Protein AF-A0A0M3KGV9-F1 (afdb_monomer_lite)

Structure (mmCIF, N/CA/C/O backbone):
data_AF-A0A0M3KGV9-F1
#
_entry.id   AF-A0A0M3KGV9-F1
#
loop_
_atom_site.group_PDB
_atom_site.id
_atom_site.type_symbol
_atom_site.label_atom_id
_atom_site.label_alt_id
_atom_site.label_comp_id
_atom_site.label_asym_id
_atom_site.label_entity_id
_atom_site.label_seq_id
_atom_site.pdbx_PDB_ins_code
_atom_site.Cartn_x
_atom_site.Cartn_y
_atom_site.Cartn_z
_atom_site.occupancy
_atom_site.B_iso_or_equiv
_atom_site.auth_seq_id
_atom_site.auth_comp_id
_atom_site.auth_asym_id
_atom_site.auth_atom_id
_atom_site.pdbx_PDB_model_num
ATOM 1 N N . MET A 1 1 ? 36.689 28.988 -41.132 1.00 42.09 1 MET A N 1
ATOM 2 C CA . MET A 1 1 ? 35.996 27.792 -41.657 1.00 42.09 1 MET A CA 1
ATOM 3 C C . MET A 1 1 ? 35.765 26.840 -40.491 1.00 42.09 1 MET A C 1
ATOM 5 O O . MET A 1 1 ? 36.648 26.067 -40.153 1.00 42.09 1 MET A O 1
ATOM 9 N N . ASN A 1 2 ? 34.640 26.993 -39.787 1.00 41.25 2 ASN A N 1
ATOM 10 C CA . ASN A 1 2 ? 34.340 26.208 -38.588 1.00 41.25 2 ASN A CA 1
ATOM 11 C C . ASN A 1 2 ? 33.728 24.877 -39.017 1.00 41.25 2 ASN A C 1
ATOM 13 O O . ASN A 1 2 ? 32.537 24.808 -39.317 1.00 41.25 2 ASN A O 1
ATOM 17 N N . MET A 1 3 ? 34.563 23.839 -39.086 1.00 46.53 3 MET A N 1
ATOM 18 C CA . MET A 1 3 ? 34.102 22.465 -39.225 1.00 46.53 3 MET A CA 1
ATOM 19 C C . MET A 1 3 ? 33.257 22.139 -38.000 1.00 46.53 3 MET A C 1
ATOM 21 O O . MET A 1 3 ? 33.756 21.988 -36.888 1.00 46.53 3 MET A O 1
ATOM 25 N N . THR A 1 4 ? 31.950 22.146 -38.234 1.00 51.53 4 THR A N 1
ATOM 26 C CA . THR A 1 4 ? 30.885 21.658 -37.371 1.00 51.53 4 THR A CA 1
ATOM 27 C C . THR A 1 4 ? 31.403 20.603 -36.407 1.00 51.53 4 THR A C 1
ATOM 29 O O . THR A 1 4 ? 31.904 19.573 -36.861 1.00 51.53 4 THR A O 1
ATOM 32 N N . LYS A 1 5 ? 31.239 20.848 -35.098 1.00 49.84 5 LYS A N 1
ATOM 33 C CA . LYS A 1 5 ? 31.222 19.799 -34.075 1.00 49.84 5 LYS A CA 1
ATOM 34 C C . LYS A 1 5 ? 30.454 18.618 -34.659 1.00 49.84 5 LYS A C 1
ATOM 36 O O . LYS A 1 5 ? 29.226 18.670 -34.755 1.00 49.84 5 LYS A O 1
ATOM 41 N N . LEU A 1 6 ? 31.179 17.595 -35.106 1.00 49.06 6 LEU A N 1
ATOM 42 C CA . LEU A 1 6 ? 30.587 16.338 -35.513 1.00 49.06 6 LEU A CA 1
ATOM 43 C C . LEU A 1 6 ? 29.865 15.856 -34.268 1.00 49.06 6 LEU A C 1
ATOM 45 O O . LEU A 1 6 ? 30.491 15.604 -33.243 1.00 49.06 6 LEU A O 1
ATOM 49 N N . LYS A 1 7 ? 28.535 15.877 -34.330 1.00 48.72 7 LYS A N 1
ATOM 50 C CA . LYS A 1 7 ? 27.648 15.418 -33.271 1.00 48.72 7 LYS A CA 1
ATOM 51 C C . LYS A 1 7 ? 28.058 13.983 -32.975 1.00 48.72 7 LYS A C 1
ATOM 53 O O . LYS A 1 7 ? 27.715 13.083 -33.739 1.00 48.72 7 LYS A O 1
ATOM 58 N N . GLU A 1 8 ? 28.874 13.794 -31.942 1.00 54.09 8 GLU A N 1
ATOM 59 C CA . GLU A 1 8 ? 29.342 12.480 -31.536 1.00 54.09 8 GLU A CA 1
ATOM 60 C C . GLU A 1 8 ? 28.100 11.641 -31.258 1.00 54.09 8 GLU A C 1
ATOM 62 O O . GLU A 1 8 ? 27.361 11.861 -30.298 1.00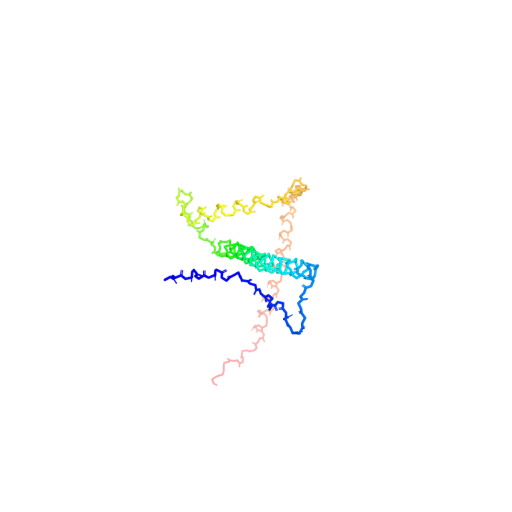 54.09 8 GLU A O 1
ATOM 67 N N . SER A 1 9 ? 27.811 10.713 -32.170 1.00 53.34 9 SER A N 1
ATOM 68 C CA . SER A 1 9 ? 26.838 9.668 -31.905 1.00 53.34 9 SER A CA 1
ATOM 69 C C . SER A 1 9 ? 27.349 8.940 -30.664 1.00 53.34 9 SER A C 1
ATOM 71 O O . SER A 1 9 ? 28.517 8.540 -30.689 1.00 53.34 9 SER A O 1
ATOM 73 N N . PRO A 1 10 ? 26.528 8.730 -29.619 1.00 59.75 10 PRO A N 1
ATOM 74 C CA . PRO A 1 10 ? 26.928 8.039 -28.396 1.00 59.75 10 PRO A CA 1
ATOM 75 C C . PRO A 1 10 ? 27.118 6.547 -28.698 1.00 59.75 10 PRO A C 1
ATOM 77 O O . PRO A 1 10 ? 26.318 5.689 -28.332 1.00 59.75 10 PRO A O 1
ATOM 80 N N . ARG A 1 11 ? 28.148 6.229 -29.479 1.00 58.75 11 ARG A N 1
ATOM 81 C CA . ARG A 1 11 ? 28.560 4.872 -29.797 1.00 58.75 11 ARG A CA 1
ATOM 82 C C . ARG A 1 11 ? 29.215 4.343 -28.536 1.00 58.75 11 ARG A C 1
ATOM 84 O O . ARG A 1 11 ? 30.292 4.787 -28.163 1.00 58.75 11 ARG A O 1
ATOM 91 N N . LYS A 1 12 ? 28.523 3.427 -27.864 1.00 66.25 12 LYS A N 1
ATOM 92 C CA . LYS A 1 12 ? 29.046 2.757 -26.671 1.00 66.25 12 LYS A CA 1
ATOM 93 C C . LYS A 1 12 ? 30.064 1.661 -27.018 1.00 66.25 12 LYS A C 1
ATOM 95 O O . LYS A 1 12 ? 30.818 1.260 -26.142 1.00 66.25 12 LYS A O 1
ATOM 100 N N . LEU A 1 13 ? 30.082 1.172 -28.265 1.00 70.25 13 LEU A N 1
ATOM 101 C CA . LEU A 1 13 ? 31.118 0.255 -28.748 1.00 70.25 13 LEU A CA 1
ATOM 102 C C . LEU A 1 13 ? 32.327 1.020 -29.310 1.00 70.25 13 LEU A C 1
ATOM 104 O O . LEU A 1 13 ? 32.128 2.039 -29.984 1.00 70.25 13 LEU A O 1
ATOM 108 N N . PRO A 1 14 ? 33.557 0.515 -29.080 1.00 78.69 14 PRO A N 1
ATOM 109 C CA . PRO A 1 14 ? 34.766 1.090 -29.654 1.00 78.69 14 PRO A CA 1
ATOM 110 C C . PRO A 1 14 ? 34.714 1.001 -31.183 1.00 78.69 14 PRO A C 1
ATOM 112 O O . PRO A 1 14 ? 34.159 0.033 -31.704 1.00 78.69 14 PRO A O 1
ATOM 115 N N . PRO A 1 15 ? 35.275 1.986 -31.908 1.00 78.56 15 PRO A N 1
ATOM 116 C CA . PRO A 1 15 ? 35.268 1.992 -33.366 1.00 78.56 15 PRO A CA 1
ATOM 117 C C . PRO A 1 15 ? 35.880 0.703 -33.923 1.00 78.56 15 PRO A C 1
ATOM 119 O O . PRO A 1 15 ? 36.749 0.097 -33.301 1.00 78.56 15 PRO A O 1
ATOM 122 N N . PHE A 1 16 ? 35.417 0.290 -35.106 1.00 77.62 16 PHE A N 1
ATOM 123 C CA . PHE A 1 16 ? 35.945 -0.895 -35.775 1.00 77.62 16 PHE A CA 1
ATOM 124 C C . PHE A 1 16 ? 37.472 -0.784 -35.913 1.00 77.62 16 PHE A C 1
ATOM 126 O O . PHE A 1 16 ? 37.957 0.206 -36.465 1.00 77.62 16 PHE A O 1
ATOM 133 N N . SER A 1 17 ? 38.210 -1.771 -35.392 1.00 77.75 17 SER A N 1
ATOM 134 C CA . SER A 1 17 ? 39.676 -1.757 -35.416 1.00 77.75 17 SER A CA 1
ATOM 135 C C . SER A 1 17 ? 40.173 -1.852 -36.858 1.00 77.75 17 SER A C 1
ATOM 137 O O . SER A 1 17 ? 39.792 -2.764 -37.587 1.00 77.75 17 SER A O 1
ATOM 139 N N . LEU A 1 18 ? 41.007 -0.898 -37.274 1.00 82.00 18 LEU A N 1
ATOM 140 C CA . LEU A 1 18 ? 41.609 -0.843 -38.614 1.00 82.00 18 LEU A CA 1
ATOM 141 C C . LEU A 1 18 ? 43.017 -1.457 -38.631 1.00 82.00 18 LEU A C 1
ATOM 143 O O . LEU A 1 18 ? 43.843 -1.088 -39.462 1.00 82.00 18 LEU A O 1
ATOM 147 N N . GLU A 1 19 ? 43.303 -2.355 -37.690 1.00 79.75 19 GLU A N 1
ATOM 148 C CA . GLU A 1 19 ? 44.602 -2.998 -37.503 1.00 79.75 19 GLU A CA 1
ATOM 149 C C . GLU A 1 19 ? 44.964 -3.853 -38.733 1.00 79.75 19 GLU A C 1
ATOM 151 O O . GLU A 1 19 ? 44.572 -5.008 -38.875 1.00 79.75 19 GLU A O 1
ATOM 156 N N . GLY A 1 20 ? 45.642 -3.226 -39.697 1.00 78.94 20 GLY A N 1
ATOM 157 C CA . GLY A 1 20 ? 46.229 -3.854 -40.882 1.00 78.94 20 GLY A CA 1
ATOM 158 C C . GLY A 1 20 ? 45.270 -4.248 -42.012 1.00 78.94 20 GLY A C 1
ATOM 159 O O . GLY A 1 20 ? 45.740 -4.517 -43.116 1.00 78.94 20 GLY A O 1
ATOM 160 N N . LYS A 1 21 ? 43.946 -4.263 -41.801 1.00 81.31 21 LYS A N 1
ATOM 161 C CA . LYS A 1 21 ? 42.971 -4.663 -42.832 1.00 81.31 21 LYS A CA 1
ATOM 162 C C . LYS A 1 21 ? 41.734 -3.770 -42.856 1.00 81.31 21 LYS A C 1
ATOM 164 O O . LYS A 1 21 ? 41.130 -3.484 -41.825 1.00 81.31 21 LYS A O 1
ATOM 169 N N . TYR A 1 22 ? 41.320 -3.376 -44.061 1.00 79.69 22 TYR A N 1
ATOM 170 C CA . TYR A 1 22 ? 40.060 -2.662 -44.249 1.00 79.69 22 TYR A CA 1
ATOM 171 C C . TYR A 1 22 ? 38.874 -3.641 -44.215 1.00 79.69 22 TYR A C 1
ATOM 173 O O . TYR A 1 22 ? 38.938 -4.683 -44.876 1.00 79.69 22 TYR A O 1
ATOM 181 N N . PRO A 1 23 ? 37.791 -3.333 -43.480 1.00 79.75 23 PRO A N 1
ATOM 182 C CA . PRO A 1 23 ? 36.638 -4.218 -43.394 1.00 79.75 23 PRO A CA 1
ATOM 183 C C . PRO A 1 23 ? 35.901 -4.339 -44.721 1.00 79.75 23 PRO A C 1
ATOM 185 O O . PRO A 1 23 ? 35.715 -3.369 -45.460 1.00 79.75 23 PRO A O 1
ATOM 188 N N . THR A 1 24 ? 35.391 -5.537 -44.967 1.00 89.44 24 THR A N 1
ATOM 189 C CA . THR A 1 24 ? 34.451 -5.813 -46.052 1.00 89.44 24 THR A CA 1
ATOM 190 C C . THR A 1 24 ? 33.102 -5.120 -45.805 1.00 89.44 24 THR A C 1
ATOM 192 O O . THR A 1 24 ? 32.741 -4.776 -44.675 1.00 89.44 24 THR A O 1
ATOM 195 N N . ASN A 1 25 ? 32.303 -4.930 -46.862 1.00 88.19 25 ASN A N 1
ATOM 196 C CA . ASN A 1 25 ? 30.976 -4.302 -46.754 1.00 88.19 25 ASN A CA 1
ATOM 197 C C . ASN A 1 25 ? 30.044 -5.047 -45.779 1.00 88.19 25 ASN A C 1
ATOM 199 O O . ASN A 1 25 ? 29.236 -4.422 -45.091 1.00 88.19 25 ASN A O 1
ATOM 203 N N . PHE A 1 26 ? 30.191 -6.370 -45.685 1.00 90.31 26 PHE A N 1
ATOM 204 C CA . PHE A 1 26 ? 29.414 -7.205 -44.777 1.00 90.31 26 PHE A CA 1
ATOM 205 C C . PHE A 1 26 ? 29.820 -7.013 -43.311 1.00 90.31 26 PHE A C 1
ATOM 207 O O . PHE A 1 26 ? 28.958 -6.808 -42.462 1.00 90.31 26 PHE A O 1
ATOM 214 N N . GLU A 1 27 ? 31.120 -6.989 -43.005 1.00 88.25 27 GLU A N 1
ATOM 215 C CA . GLU A 1 27 ? 31.617 -6.722 -41.646 1.00 88.25 27 GLU A CA 1
ATOM 216 C C . GLU A 1 27 ? 31.189 -5.336 -41.158 1.00 88.25 27 GLU A C 1
ATOM 218 O O . GLU A 1 27 ? 30.781 -5.171 -40.006 1.00 88.25 27 GLU A O 1
ATOM 223 N N . ARG A 1 28 ? 31.194 -4.345 -42.059 1.00 86.06 28 ARG A N 1
ATOM 224 C CA . ARG A 1 28 ? 30.663 -3.008 -41.780 1.00 86.06 28 ARG A CA 1
ATOM 225 C C . ARG A 1 28 ? 29.167 -3.053 -41.462 1.00 86.06 28 ARG A C 1
ATOM 227 O O . ARG A 1 28 ? 28.747 -2.427 -40.488 1.00 86.06 28 ARG A O 1
ATOM 234 N N . ALA A 1 29 ? 28.377 -3.780 -42.250 1.00 89.00 29 ALA A N 1
ATOM 235 C CA . ALA A 1 29 ? 26.942 -3.931 -42.017 1.00 89.00 29 ALA A CA 1
ATOM 236 C C . ALA A 1 29 ? 26.654 -4.639 -40.681 1.00 89.00 29 ALA A C 1
ATOM 238 O O . ALA A 1 29 ? 25.842 -4.156 -39.892 1.00 89.00 29 ALA A O 1
ATOM 239 N N . LEU A 1 30 ? 27.377 -5.719 -40.372 1.00 89.81 30 LEU A N 1
ATOM 240 C CA . LEU A 1 30 ? 27.269 -6.434 -39.100 1.00 89.81 30 LEU A CA 1
ATOM 241 C C . LEU A 1 30 ? 27.647 -5.559 -37.908 1.00 89.81 30 LEU A C 1
ATOM 243 O O . LEU A 1 30 ? 26.947 -5.560 -36.897 1.00 89.81 30 LEU A O 1
ATOM 247 N N . TYR A 1 31 ? 28.730 -4.792 -38.015 1.00 85.56 31 TYR A N 1
ATOM 248 C CA . TYR A 1 31 ? 29.155 -3.882 -36.958 1.00 85.56 31 TYR A CA 1
ATOM 249 C C . TYR A 1 31 ? 28.106 -2.792 -36.702 1.00 85.56 31 TYR A C 1
ATOM 251 O O . TYR A 1 31 ? 27.773 -2.502 -35.552 1.00 85.56 31 TYR A O 1
ATOM 259 N N . GLN A 1 32 ? 27.539 -2.215 -37.766 1.00 86.31 32 GLN A N 1
ATOM 260 C CA . GLN A 1 32 ? 26.468 -1.226 -37.651 1.00 86.31 32 GLN A CA 1
ATOM 261 C C . GLN A 1 32 ? 25.208 -1.826 -37.028 1.00 86.31 32 GLN A C 1
ATOM 263 O O . GLN A 1 32 ? 24.645 -1.215 -36.121 1.00 86.31 32 GLN A O 1
ATOM 268 N N . LEU A 1 33 ? 24.808 -3.031 -37.445 1.00 90.12 33 LEU A N 1
ATOM 269 C CA . LEU A 1 33 ? 23.675 -3.748 -36.865 1.00 90.12 33 LEU A CA 1
ATOM 270 C C . LEU A 1 33 ? 23.911 -4.037 -35.381 1.00 90.12 33 LEU A C 1
ATOM 272 O O . LEU A 1 33 ? 23.070 -3.708 -34.550 1.00 90.12 33 LEU A O 1
ATOM 276 N N . LYS A 1 34 ? 25.078 -4.581 -35.028 1.00 87.88 34 LYS A N 1
ATOM 277 C CA . LYS A 1 34 ? 25.455 -4.878 -33.642 1.00 87.88 34 LYS A CA 1
ATOM 278 C C . LYS A 1 34 ? 25.449 -3.617 -32.783 1.00 87.88 34 LYS A C 1
ATOM 280 O O . LYS A 1 34 ? 24.921 -3.640 -31.676 1.00 87.88 34 LYS A O 1
ATOM 285 N N . ASN A 1 35 ? 25.972 -2.504 -33.295 1.00 85.81 35 ASN A N 1
ATOM 286 C CA . ASN A 1 35 ? 25.963 -1.225 -32.591 1.00 85.81 35 ASN A CA 1
ATOM 287 C C . ASN A 1 35 ? 24.550 -0.641 -32.449 1.00 85.81 35 ASN A C 1
ATOM 289 O O . ASN A 1 35 ? 24.203 -0.140 -31.381 1.00 85.81 35 ASN A O 1
ATOM 293 N N . ALA A 1 36 ? 23.713 -0.741 -33.484 1.00 85.81 36 ALA A N 1
ATOM 294 C CA . ALA A 1 36 ? 22.321 -0.304 -33.432 1.00 85.81 36 ALA A CA 1
ATOM 295 C C . ALA A 1 36 ? 21.509 -1.128 -32.420 1.00 85.81 36 ALA A C 1
ATOM 297 O O . ALA A 1 36 ? 20.799 -0.556 -31.594 1.00 85.81 36 ALA A O 1
ATOM 298 N N . VAL A 1 37 ? 21.665 -2.455 -32.436 1.00 87.81 37 VAL A N 1
ATOM 299 C CA . VAL A 1 37 ? 21.014 -3.375 -31.495 1.00 87.81 37 VAL A CA 1
ATOM 300 C C . VAL A 1 37 ? 21.489 -3.111 -30.069 1.00 87.81 37 VAL A C 1
ATOM 302 O O . VAL A 1 37 ? 20.653 -2.941 -29.190 1.00 87.81 37 VAL A O 1
ATOM 305 N N . TYR A 1 38 ? 22.799 -2.995 -29.840 1.00 85.81 38 TYR A N 1
ATOM 306 C CA . TYR A 1 38 ? 23.363 -2.736 -28.514 1.00 85.81 38 TYR A CA 1
ATOM 307 C C . TYR A 1 38 ? 22.947 -1.374 -27.950 1.00 85.81 38 TYR A C 1
ATOM 309 O O . TYR A 1 38 ? 22.645 -1.252 -26.765 1.00 85.81 38 TYR A O 1
ATOM 317 N N . ASN A 1 39 ? 22.915 -0.325 -28.772 1.00 82.94 39 ASN A N 1
ATOM 318 C CA . ASN A 1 39 ? 22.484 0.987 -28.302 1.00 82.94 39 ASN A CA 1
ATOM 319 C C . ASN A 1 39 ? 20.980 1.000 -27.985 1.00 82.94 39 ASN A C 1
ATOM 321 O O . ASN A 1 39 ? 20.570 1.515 -26.945 1.00 82.94 39 ASN A O 1
ATOM 325 N N . ARG A 1 40 ? 20.165 0.378 -28.847 1.00 84.25 40 ARG A N 1
ATOM 326 C CA . ARG A 1 40 ? 18.712 0.281 -28.664 1.00 84.25 40 ARG A CA 1
ATOM 327 C C . ARG A 1 40 ? 18.339 -0.564 -27.447 1.00 84.25 40 ARG A C 1
ATOM 329 O O . ARG A 1 40 ? 17.476 -0.148 -26.680 1.00 84.25 40 ARG A O 1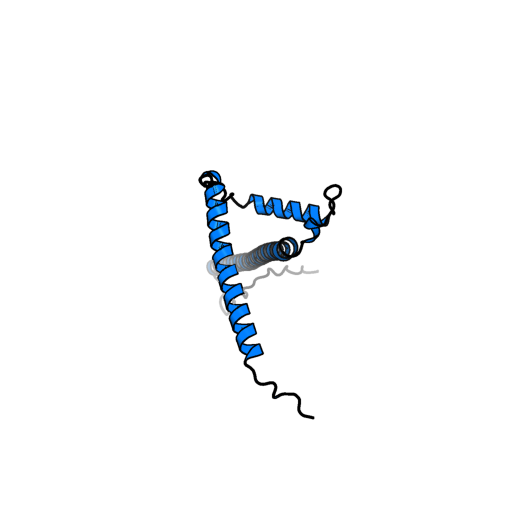
ATOM 336 N N . SER A 1 41 ? 18.999 -1.704 -27.242 1.00 79.81 41 SER A N 1
ATOM 337 C CA . SER A 1 41 ? 18.750 -2.574 -26.091 1.00 79.81 41 SER A CA 1
ATOM 338 C C . SER A 1 41 ? 19.151 -1.901 -24.783 1.00 79.81 41 SER A C 1
ATOM 340 O O . SER A 1 41 ? 18.343 -1.843 -23.864 1.00 79.81 41 SER A O 1
ATOM 342 N N . ASN A 1 42 ? 20.343 -1.303 -24.704 1.00 79.50 42 ASN A N 1
ATOM 343 C CA . ASN A 1 42 ? 20.786 -0.625 -23.485 1.00 79.50 42 ASN A CA 1
ATOM 344 C C . ASN A 1 42 ? 19.911 0.579 -23.122 1.00 79.50 42 ASN A C 1
ATOM 346 O O . ASN A 1 42 ? 19.659 0.808 -21.943 1.00 79.50 42 ASN A O 1
ATOM 350 N N . ALA A 1 43 ? 19.451 1.355 -24.108 1.00 81.06 43 ALA A N 1
ATOM 351 C CA . ALA A 1 43 ? 18.546 2.475 -23.859 1.00 81.06 43 ALA A CA 1
ATOM 352 C C . ALA A 1 43 ? 17.180 1.997 -23.339 1.00 81.06 43 ALA A C 1
ATOM 354 O O . ALA A 1 43 ? 16.664 2.552 -22.374 1.00 81.06 43 ALA A O 1
ATOM 355 N N . MET A 1 44 ? 16.633 0.933 -23.935 1.00 82.62 44 MET A N 1
ATOM 356 C CA . MET A 1 44 ? 15.364 0.337 -23.514 1.00 82.62 44 MET A CA 1
ATOM 357 C C . MET A 1 44 ? 15.450 -0.290 -22.119 1.00 82.62 44 MET A C 1
ATOM 359 O O . MET A 1 44 ? 14.535 -0.123 -21.319 1.00 82.62 44 MET A O 1
ATOM 363 N N . VAL A 1 45 ? 16.547 -0.986 -21.812 1.00 86.56 45 VAL A N 1
ATOM 364 C CA . VAL A 1 45 ? 16.756 -1.606 -20.500 1.00 86.56 45 VAL A CA 1
ATOM 365 C C . VAL A 1 45 ? 16.896 -0.536 -19.422 1.00 86.56 45 VAL A C 1
ATOM 367 O O . VAL A 1 45 ? 16.212 -0.623 -18.412 1.00 86.56 45 VAL A O 1
ATOM 370 N N . LEU A 1 46 ? 17.710 0.504 -19.622 1.00 83.50 46 LEU A N 1
ATOM 371 C CA . LEU A 1 46 ? 17.888 1.552 -18.608 1.00 83.50 46 LEU A CA 1
ATOM 372 C C . LEU A 1 46 ? 16.582 2.310 -18.312 1.00 83.50 46 LEU A C 1
ATOM 374 O O . LEU A 1 46 ? 16.219 2.449 -17.145 1.00 83.50 46 LEU A O 1
ATOM 378 N N . ASP A 1 47 ? 15.853 2.737 -19.348 1.00 87.94 47 ASP A N 1
ATOM 379 C CA . ASP A 1 47 ? 14.563 3.430 -19.197 1.00 87.94 47 ASP A CA 1
ATOM 380 C C . ASP A 1 47 ? 13.482 2.509 -18.600 1.00 87.94 47 ASP A C 1
ATOM 382 O O . ASP A 1 47 ? 12.733 2.899 -17.702 1.00 87.94 47 ASP A O 1
ATOM 386 N N . GLY A 1 48 ? 13.441 1.245 -19.033 1.00 90.88 48 GLY A N 1
ATOM 387 C CA . GLY A 1 48 ? 12.520 0.241 -18.504 1.00 90.88 48 GLY A CA 1
ATOM 388 C C . GLY A 1 48 ? 12.756 -0.050 -17.023 1.00 90.88 48 GLY A C 1
ATOM 389 O O . GLY A 1 48 ? 11.811 -0.047 -16.236 1.00 90.88 48 GLY A O 1
ATOM 390 N N . MET A 1 49 ? 14.015 -0.229 -16.617 1.00 90.94 49 MET A N 1
ATOM 391 C CA . MET A 1 49 ? 14.374 -0.485 -15.221 1.00 90.94 49 MET A CA 1
ATOM 392 C C . MET A 1 49 ? 13.963 0.686 -14.328 1.00 90.94 49 MET A C 1
ATOM 394 O O . MET A 1 49 ? 13.320 0.469 -13.304 1.00 90.94 49 MET A O 1
ATOM 398 N N . GLN A 1 50 ? 14.249 1.928 -14.735 1.00 90.38 50 GLN A N 1
ATOM 399 C CA . GLN A 1 50 ? 13.838 3.120 -13.985 1.00 90.38 50 GLN A CA 1
ATOM 400 C C . GLN A 1 50 ? 12.320 3.181 -13.789 1.00 90.38 50 GLN A C 1
ATOM 402 O O . GLN A 1 50 ? 11.854 3.415 -12.675 1.00 90.38 50 GLN A O 1
ATOM 407 N N . LYS A 1 51 ? 11.540 2.908 -14.839 1.00 93.75 51 LYS A N 1
ATOM 408 C CA . LYS A 1 51 ? 10.071 2.886 -14.764 1.00 93.75 51 LYS A CA 1
ATOM 409 C C . LYS A 1 51 ? 9.550 1.802 -13.824 1.00 93.75 51 LYS A C 1
ATOM 411 O O . LYS A 1 51 ? 8.647 2.071 -13.032 1.00 93.75 51 LYS A O 1
ATOM 416 N N . ILE A 1 52 ? 10.140 0.608 -13.863 1.00 95.81 52 ILE A N 1
ATOM 417 C CA . ILE A 1 52 ? 9.789 -0.492 -12.954 1.00 95.81 52 ILE A CA 1
ATOM 418 C C . ILE A 1 52 ? 10.077 -0.095 -11.504 1.00 95.81 52 ILE A C 1
ATOM 420 O O . ILE A 1 52 ? 9.213 -0.270 -10.646 1.00 95.81 52 ILE A O 1
ATOM 424 N N . PHE A 1 53 ? 11.241 0.500 -11.230 1.00 96.94 53 PHE A N 1
ATOM 425 C CA . PHE A 1 53 ? 11.582 0.984 -9.891 1.00 96.94 53 PHE A CA 1
ATOM 426 C C . PHE A 1 53 ? 10.606 2.049 -9.396 1.00 96.94 53 PHE A C 1
ATOM 428 O O . PHE A 1 53 ? 10.111 1.941 -8.276 1.00 96.94 53 PHE A O 1
ATOM 435 N N . ILE A 1 54 ? 10.281 3.041 -10.229 1.00 96.62 54 ILE A N 1
ATOM 436 C CA . ILE A 1 54 ? 9.314 4.089 -9.881 1.00 96.62 54 ILE A CA 1
ATOM 437 C C . ILE A 1 54 ? 7.950 3.469 -9.561 1.00 96.62 54 ILE A C 1
ATOM 439 O O . ILE A 1 54 ? 7.351 3.808 -8.544 1.00 96.62 54 ILE A O 1
ATOM 443 N N . SER A 1 55 ? 7.486 2.520 -10.378 1.00 96.50 55 SER A N 1
ATOM 444 C CA . SER A 1 55 ? 6.228 1.805 -10.143 1.00 96.50 55 SER A CA 1
ATOM 445 C C . SER A 1 55 ? 6.237 1.040 -8.816 1.00 96.50 55 SER A C 1
ATOM 447 O O . SER A 1 55 ? 5.273 1.113 -8.057 1.00 96.50 55 SER A O 1
ATOM 449 N N . LEU A 1 56 ? 7.319 0.318 -8.515 1.00 97.31 56 LEU A N 1
ATOM 450 C CA . LEU A 1 56 ? 7.479 -0.442 -7.271 1.00 97.31 56 LEU A CA 1
ATOM 451 C C . LEU A 1 56 ? 7.472 0.470 -6.042 1.00 97.31 56 LEU A C 1
ATOM 453 O O . LEU A 1 56 ? 6.749 0.206 -5.081 1.00 97.31 56 LEU A O 1
ATOM 457 N N . ILE A 1 57 ? 8.232 1.567 -6.091 1.00 97.50 57 ILE A N 1
ATOM 458 C CA . ILE A 1 57 ? 8.302 2.556 -5.010 1.00 97.50 57 ILE A CA 1
ATOM 459 C C . ILE A 1 57 ? 6.938 3.216 -4.807 1.00 97.50 57 ILE A C 1
ATOM 461 O O . ILE A 1 57 ? 6.486 3.343 -3.668 1.00 97.50 57 ILE A O 1
ATOM 465 N N . ALA A 1 58 ? 6.260 3.607 -5.888 1.00 96.81 58 ALA A N 1
ATOM 466 C CA . ALA A 1 58 ? 4.941 4.223 -5.822 1.00 96.81 58 ALA A CA 1
ATOM 467 C C . ALA A 1 58 ? 3.905 3.274 -5.205 1.00 96.81 58 ALA A C 1
ATOM 469 O O . ALA A 1 58 ? 3.195 3.662 -4.277 1.00 96.81 58 ALA A O 1
ATOM 470 N N . ALA A 1 59 ? 3.861 2.017 -5.656 1.00 95.88 59 ALA A N 1
ATOM 471 C CA . ALA A 1 59 ? 2.953 1.007 -5.121 1.00 95.88 59 ALA A CA 1
ATOM 472 C C . ALA A 1 59 ? 3.228 0.718 -3.637 1.00 95.88 59 ALA A C 1
ATOM 474 O O . ALA A 1 59 ? 2.304 0.717 -2.822 1.00 95.88 59 ALA A O 1
ATOM 475 N N . TYR A 1 60 ? 4.496 0.537 -3.259 1.00 97.06 60 TYR A N 1
ATOM 476 C CA . TYR A 1 60 ? 4.884 0.300 -1.868 1.00 97.06 60 TYR A CA 1
ATOM 477 C C . TYR A 1 60 ? 4.523 1.485 -0.963 1.00 97.06 60 TYR A C 1
ATOM 479 O O . TYR A 1 60 ? 3.925 1.303 0.099 1.00 97.06 60 TYR A O 1
ATOM 487 N N . THR A 1 61 ? 4.824 2.707 -1.410 1.00 96.50 61 THR A N 1
ATOM 488 C CA . THR A 1 61 ? 4.507 3.939 -0.676 1.00 96.50 61 THR A CA 1
ATOM 489 C C . THR A 1 61 ? 3.002 4.092 -0.495 1.00 96.50 61 THR A C 1
ATOM 491 O O . THR A 1 61 ? 2.553 4.383 0.610 1.00 96.50 61 THR A O 1
ATOM 494 N N . LEU A 1 62 ? 2.207 3.832 -1.535 1.00 94.31 62 LEU A N 1
ATOM 495 C CA . LEU A 1 62 ? 0.748 3.883 -1.459 1.00 94.31 62 LEU A CA 1
ATOM 496 C C . LEU A 1 62 ? 0.204 2.910 -0.403 1.00 94.31 62 LEU A C 1
ATOM 498 O O . LEU A 1 62 ? -0.575 3.307 0.464 1.00 94.31 62 LEU A O 1
ATOM 502 N N . VAL A 1 63 ? 0.656 1.654 -0.426 1.00 93.25 63 VAL A N 1
ATOM 503 C CA . VAL A 1 63 ? 0.252 0.637 0.558 1.00 93.25 63 VAL A CA 1
ATOM 504 C C . VAL A 1 63 ? 0.670 1.037 1.975 1.00 93.25 63 VAL A C 1
ATOM 506 O O . VAL A 1 63 ? -0.105 0.867 2.922 1.00 93.25 63 VAL A O 1
ATOM 509 N N . TYR A 1 64 ? 1.875 1.586 2.137 1.00 94.00 64 TYR A N 1
ATOM 510 C CA . TYR A 1 64 ? 2.376 2.053 3.426 1.00 94.00 64 TYR A CA 1
ATOM 511 C C . TYR A 1 64 ? 1.560 3.233 3.966 1.00 94.00 64 TYR A C 1
ATOM 513 O O . TYR A 1 64 ? 1.166 3.221 5.132 1.00 94.00 64 TYR A O 1
ATOM 521 N N . VAL A 1 65 ? 1.237 4.215 3.120 1.00 90.12 65 VAL A N 1
ATOM 522 C CA . VAL A 1 65 ? 0.400 5.371 3.476 1.00 90.12 65 VAL A CA 1
ATOM 523 C C . VAL A 1 65 ? -0.990 4.915 3.903 1.00 90.12 65 VAL A C 1
ATOM 525 O O . VAL A 1 65 ? -1.461 5.337 4.957 1.00 90.12 65 VAL A O 1
ATOM 528 N N . ILE A 1 66 ? -1.620 4.005 3.156 1.00 84.50 66 ILE A N 1
ATOM 529 C CA . ILE A 1 66 ? -2.928 3.443 3.520 1.00 84.50 66 ILE A CA 1
ATOM 530 C C . ILE A 1 66 ? -2.850 2.759 4.889 1.00 84.50 66 ILE A C 1
ATOM 532 O O . ILE A 1 66 ? -3.656 3.061 5.768 1.00 84.50 66 ILE A O 1
ATOM 536 N N . ARG A 1 67 ? -1.849 1.898 5.122 1.00 85.62 67 ARG A N 1
ATOM 537 C CA . ARG A 1 67 ? -1.636 1.250 6.429 1.00 85.62 67 ARG A CA 1
ATOM 538 C C . ARG A 1 67 ? -1.399 2.252 7.556 1.00 85.62 67 ARG A C 1
ATOM 540 O O . ARG A 1 67 ? -1.913 2.058 8.655 1.00 85.62 67 ARG A O 1
ATOM 547 N N . PHE A 1 68 ? -0.632 3.309 7.306 1.00 84.75 68 PHE A N 1
ATOM 548 C CA . PHE A 1 68 ? -0.331 4.332 8.300 1.00 84.75 68 PHE A CA 1
ATOM 549 C C . PHE A 1 68 ? -1.565 5.161 8.654 1.00 84.75 68 PHE A C 1
ATOM 551 O O . PHE A 1 68 ? -1.830 5.378 9.837 1.00 84.75 68 PHE A O 1
ATOM 558 N N . ILE A 1 69 ? -2.342 5.575 7.648 1.00 81.00 69 ILE A N 1
ATOM 559 C CA . ILE A 1 69 ? -3.621 6.260 7.843 1.00 81.00 69 ILE A CA 1
ATOM 560 C C . ILE A 1 69 ? -4.544 5.349 8.636 1.00 81.00 69 ILE A C 1
ATOM 562 O O . ILE A 1 69 ? -4.983 5.764 9.694 1.00 81.00 69 ILE A O 1
ATOM 566 N N . LEU A 1 70 ? -4.742 4.095 8.222 1.00 75.81 70 LEU A N 1
ATOM 567 C CA . LEU A 1 70 ? -5.553 3.125 8.962 1.00 75.81 70 LEU A CA 1
ATOM 568 C C . LEU A 1 70 ? -5.100 3.012 10.419 1.00 75.81 70 LEU A C 1
ATOM 570 O O . LEU A 1 70 ? -5.888 3.246 11.326 1.00 75.81 70 LEU A O 1
ATOM 574 N N . LYS A 1 71 ? -3.819 2.746 10.681 1.00 78.00 71 LYS A N 1
ATOM 575 C CA . LYS A 1 71 ? -3.309 2.633 12.054 1.00 78.00 71 LYS A CA 1
ATOM 576 C C . LYS A 1 71 ? -3.560 3.907 12.867 1.00 78.00 71 LYS A C 1
ATOM 578 O O . LYS A 1 71 ? -3.953 3.830 14.028 1.00 78.00 71 LYS A O 1
ATOM 583 N N . ARG A 1 72 ? -3.336 5.081 12.275 1.00 72.44 72 ARG A N 1
ATOM 584 C CA . ARG A 1 72 ? -3.410 6.363 12.981 1.00 72.44 72 ARG A CA 1
ATOM 585 C C . ARG A 1 72 ? -4.835 6.884 13.132 1.00 72.44 72 ARG A C 1
ATOM 587 O O . ARG A 1 72 ? -5.150 7.434 14.177 1.00 72.44 72 ARG A O 1
ATOM 594 N N . THR A 1 73 ? -5.692 6.748 12.131 1.00 67.81 73 THR A N 1
ATOM 595 C CA . THR A 1 73 ? -7.066 7.260 12.165 1.00 67.81 73 THR A CA 1
ATOM 596 C C . 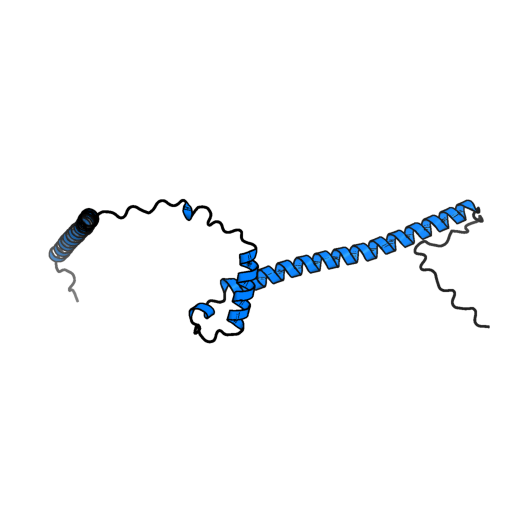THR A 1 73 ? -8.030 6.232 12.738 1.00 67.81 73 THR A C 1
ATOM 598 O O . THR A 1 73 ? -8.848 6.593 13.575 1.00 67.81 73 THR A O 1
ATOM 601 N N . TYR A 1 74 ? -7.924 4.959 12.349 1.00 66.69 74 TYR A N 1
ATOM 602 C CA . TYR A 1 74 ? -8.858 3.913 12.775 1.00 66.69 74 TYR A CA 1
ATOM 603 C C . TYR A 1 74 ? -8.682 3.565 14.257 1.00 66.69 74 TYR A C 1
ATOM 605 O O . TYR A 1 74 ? -9.660 3.544 14.993 1.00 66.69 74 TYR A O 1
ATOM 613 N N . PHE A 1 75 ? -7.443 3.352 14.718 1.00 61.94 75 PHE A N 1
ATOM 614 C CA . PHE A 1 75 ? -7.192 2.919 16.101 1.00 61.94 75 PHE A CA 1
ATOM 615 C C . PHE A 1 75 ? -6.970 4.063 17.102 1.00 61.94 75 PHE A C 1
ATOM 617 O O . PHE A 1 75 ? -7.219 3.872 18.291 1.00 61.94 75 PHE A O 1
ATOM 624 N N . SER A 1 76 ? -6.515 5.244 16.663 1.00 66.06 76 SER A N 1
ATOM 625 C CA . SER A 1 76 ? -6.207 6.352 17.590 1.00 66.06 76 SER A CA 1
ATOM 626 C C . SER A 1 76 ? -7.382 7.308 17.815 1.00 66.06 76 SER A C 1
ATOM 628 O O . SER A 1 76 ? -7.476 7.947 18.863 1.00 66.06 76 SER A O 1
ATOM 630 N N . TYR A 1 77 ? -8.304 7.438 16.853 1.00 67.50 77 TYR A N 1
ATOM 631 C CA . TYR A 1 77 ? -9.362 8.439 16.956 1.00 67.50 77 TYR A CA 1
ATOM 632 C C . TYR A 1 77 ? -10.557 7.939 17.780 1.00 67.50 77 TYR A C 1
ATOM 634 O O . TYR A 1 77 ? -11.537 7.437 17.244 1.00 67.50 77 TYR A O 1
ATOM 642 N N . LYS A 1 78 ? -10.494 8.124 19.104 1.00 68.88 78 LYS A N 1
ATOM 643 C CA . LYS A 1 78 ? -11.644 7.949 20.016 1.00 68.88 78 LYS A CA 1
ATOM 644 C C . LYS A 1 78 ? -12.446 9.236 20.252 1.00 68.88 78 LYS A C 1
ATOM 646 O O . LYS A 1 78 ? -13.444 9.216 20.963 1.00 68.88 78 LYS A O 1
ATOM 651 N N . GLY A 1 79 ? -12.027 10.349 19.642 1.00 67.62 79 GLY A N 1
ATOM 652 C CA . GLY A 1 79 ? -12.671 11.657 19.797 1.00 67.62 79 GLY A CA 1
ATOM 653 C C . GLY A 1 79 ? -14.089 11.725 19.228 1.00 67.62 79 GLY A C 1
ATOM 654 O O . GLY A 1 79 ? -14.889 12.505 19.727 1.00 67.62 79 GLY A O 1
ATOM 655 N N . PHE A 1 80 ? -14.431 10.864 18.259 1.00 68.25 80 PHE A N 1
ATOM 656 C CA . PHE A 1 80 ? -15.785 10.816 17.693 1.00 68.25 80 PHE A CA 1
ATOM 657 C C . PHE A 1 80 ? -16.853 10.424 18.728 1.00 68.25 80 PHE A C 1
ATOM 659 O O . PHE A 1 80 ? -18.017 10.771 18.559 1.00 68.25 80 PHE A O 1
ATOM 666 N N . LEU A 1 81 ? -16.474 9.682 19.776 1.00 70.00 81 LEU A N 1
ATOM 667 C CA . LEU A 1 81 ? -17.419 9.177 20.774 1.00 70.00 81 LEU A CA 1
ATOM 668 C C . LEU A 1 81 ? -17.943 10.291 21.693 1.00 70.00 81 LEU A C 1
ATOM 670 O O . LEU A 1 81 ? -19.040 10.173 22.228 1.00 70.00 81 LEU A O 1
ATOM 674 N N . PHE A 1 82 ? -17.167 11.363 21.862 1.00 72.38 82 PHE A N 1
ATOM 675 C CA . PHE A 1 82 ? -17.457 12.460 22.790 1.00 72.38 82 PHE A CA 1
ATOM 676 C C . PHE A 1 82 ? -17.880 13.754 22.077 1.00 72.38 82 PHE A C 1
ATOM 678 O O . PHE A 1 82 ? -18.011 14.787 22.726 1.00 72.38 82 PHE A O 1
ATOM 685 N N . GLU A 1 83 ? -18.052 13.728 20.752 1.00 74.06 83 GLU A N 1
ATOM 686 C CA . GLU A 1 83 ? -18.350 14.921 19.954 1.00 74.06 83 GLU A CA 1
ATOM 687 C C . GLU A 1 83 ? -19.863 15.090 19.723 1.00 74.06 83 GLU A C 1
ATOM 689 O O . GLU A 1 83 ? -20.588 14.119 19.483 1.00 74.06 83 GLU A O 1
ATOM 694 N N . ASP A 1 84 ? -20.352 16.334 19.776 1.00 74.12 84 ASP A N 1
ATOM 695 C CA . ASP A 1 84 ? -21.771 16.648 19.595 1.00 74.12 84 ASP A CA 1
ATOM 696 C C . ASP A 1 84 ? -22.265 16.253 18.194 1.00 74.12 84 ASP A C 1
ATOM 698 O O . ASP A 1 84 ? -21.818 16.782 17.171 1.00 74.12 84 ASP A O 1
ATOM 702 N N . LYS A 1 85 ? -23.281 15.377 18.137 1.00 70.31 85 LYS A N 1
ATOM 703 C CA . LYS A 1 85 ? -23.878 14.856 16.886 1.00 70.31 85 LYS A CA 1
ATOM 704 C C . LYS A 1 85 ? -24.346 15.932 15.901 1.00 70.31 85 LYS A C 1
ATOM 706 O O . LYS A 1 85 ? -24.530 15.636 14.723 1.00 70.31 85 LYS A O 1
ATOM 711 N N . ARG A 1 86 ? -24.587 17.156 16.372 1.00 75.50 86 ARG A N 1
ATOM 712 C CA . ARG A 1 86 ? -25.194 18.231 15.580 1.00 75.50 86 ARG A CA 1
ATOM 713 C C . ARG A 1 86 ? -24.178 19.007 14.735 1.00 75.50 86 ARG A C 1
ATOM 715 O O . ARG A 1 86 ? -24.564 19.500 13.684 1.00 75.50 86 ARG A O 1
ATOM 722 N N . ASN A 1 87 ? -22.906 19.071 15.147 1.00 72.81 87 ASN A N 1
ATOM 723 C CA . ASN A 1 87 ? -21.838 19.799 14.448 1.00 72.81 87 ASN A CA 1
ATOM 724 C C . ASN A 1 87 ? -20.498 19.037 14.518 1.00 72.81 87 ASN A C 1
ATOM 726 O O . ASN A 1 87 ? -19.603 19.429 15.265 1.00 72.81 87 ASN A O 1
ATOM 730 N N . PRO A 1 88 ? -20.329 17.953 13.739 1.00 73.75 88 PRO A N 1
ATOM 731 C CA . PRO A 1 88 ? -19.102 17.164 13.775 1.00 73.75 88 PRO A CA 1
ATOM 732 C C . PRO A 1 88 ? -17.908 17.941 13.208 1.00 73.75 88 PRO A C 1
ATOM 734 O O . PRO A 1 88 ? -18.018 18.612 12.171 1.00 73.75 88 PRO A O 1
ATOM 737 N N . SER A 1 89 ? -16.745 17.787 13.843 1.00 77.62 89 SER A N 1
ATOM 738 C CA . SER A 1 89 ? -15.490 18.394 13.398 1.00 77.62 89 SER A CA 1
ATOM 739 C C . SER A 1 89 ? -15.039 17.833 12.047 1.00 77.62 89 SER A C 1
ATOM 741 O O . SER A 1 89 ? -15.343 16.696 11.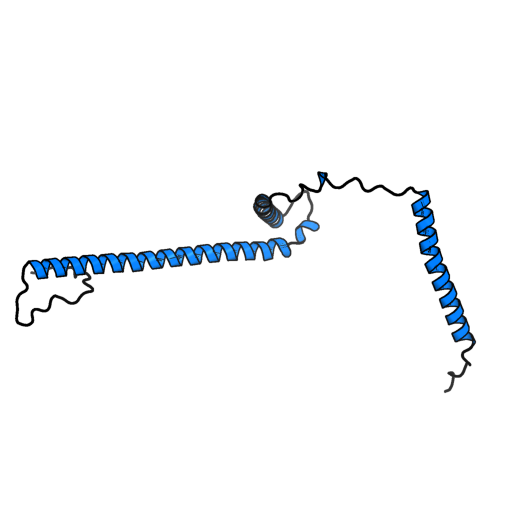669 1.00 77.62 89 SER A O 1
ATOM 743 N N . PHE A 1 90 ? -14.255 18.618 11.301 1.00 73.19 90 PHE A N 1
ATOM 744 C CA . PHE A 1 90 ? -13.677 18.199 10.017 1.00 73.19 90 PHE A CA 1
ATOM 745 C C . PHE A 1 90 ? -12.875 16.893 10.127 1.00 73.19 90 PHE A C 1
ATOM 747 O O . PHE A 1 90 ? -12.878 16.088 9.196 1.00 73.19 90 PHE A O 1
ATOM 754 N N . LYS A 1 91 ? -12.244 16.647 11.283 1.00 71.62 91 LYS A N 1
ATOM 755 C CA . LYS A 1 91 ? -11.501 15.408 11.560 1.00 71.62 91 LYS A CA 1
ATOM 756 C C . LYS A 1 91 ? -12.428 14.185 11.583 1.00 71.62 91 LYS A C 1
ATOM 758 O O . LYS A 1 91 ? -12.099 13.174 10.967 1.00 71.62 91 LYS A O 1
ATOM 763 N N . THR A 1 92 ? -13.601 14.305 12.202 1.00 79.38 92 THR A N 1
ATOM 764 C CA . THR A 1 92 ? -14.628 13.251 12.283 1.00 79.38 92 THR A CA 1
ATOM 765 C C . THR A 1 92 ? -15.255 12.966 10.927 1.00 79.38 92 THR A C 1
ATOM 767 O O . THR A 1 92 ? -15.448 11.806 10.566 1.00 79.38 92 THR A O 1
ATOM 770 N N . LYS A 1 93 ? -15.504 14.007 10.121 1.00 78.75 93 LYS A N 1
ATOM 771 C CA . LYS A 1 93 ? -16.002 13.845 8.744 1.00 78.75 93 LYS A CA 1
ATOM 772 C C . LYS A 1 93 ? -15.003 13.092 7.864 1.00 78.75 93 LYS A C 1
ATOM 774 O O . L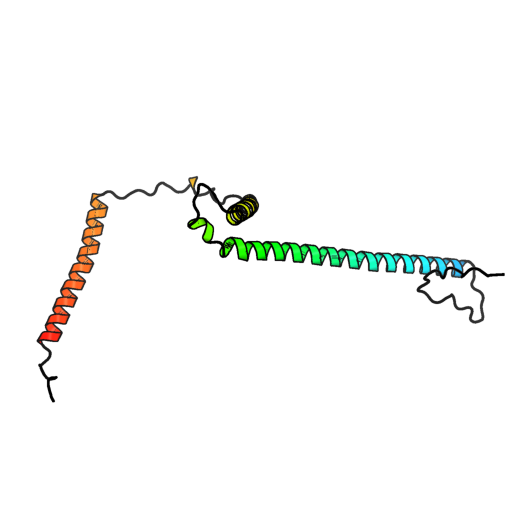YS A 1 93 ? -15.389 12.143 7.187 1.00 78.75 93 LYS A O 1
ATOM 779 N N . LEU A 1 94 ? -13.726 13.480 7.899 1.00 77.69 94 LEU A N 1
ATOM 780 C CA . LEU A 1 94 ? -12.677 12.811 7.127 1.00 77.69 94 LEU A CA 1
ATOM 781 C C . LEU A 1 94 ? -12.489 11.357 7.580 1.00 77.69 94 LEU A C 1
ATOM 783 O O . LEU A 1 94 ? -12.423 10.458 6.744 1.00 77.69 94 LEU A O 1
ATOM 787 N N . TRP A 1 95 ? -12.488 11.117 8.895 1.00 79.06 95 TRP A N 1
ATOM 788 C CA . TRP A 1 95 ? -12.460 9.770 9.467 1.00 79.06 95 TRP A CA 1
ATOM 789 C C . TRP A 1 95 ? -13.631 8.911 8.966 1.00 79.06 95 TRP A C 1
ATOM 791 O O . TRP A 1 95 ? -13.407 7.797 8.495 1.00 79.06 95 TRP A O 1
ATOM 801 N N . ALA A 1 96 ? -14.859 9.443 8.980 1.00 77.88 96 ALA A N 1
ATOM 802 C CA . ALA A 1 96 ? -16.054 8.726 8.538 1.00 77.88 96 ALA A CA 1
ATOM 803 C C . ALA A 1 96 ? -16.027 8.391 7.037 1.00 77.88 96 ALA A C 1
ATOM 805 O O . ALA A 1 96 ? -16.413 7.289 6.650 1.00 77.88 96 ALA A O 1
ATOM 806 N N . ILE A 1 97 ? -15.537 9.302 6.187 1.00 81.38 97 ILE A N 1
ATOM 807 C CA . ILE A 1 97 ? -15.378 9.055 4.744 1.00 81.38 97 ILE A CA 1
ATOM 808 C C . ILE A 1 97 ? -14.364 7.931 4.502 1.00 81.38 97 ILE A C 1
ATOM 810 O O . ILE A 1 97 ? -14.659 6.992 3.762 1.00 81.38 97 ILE A O 1
ATOM 814 N N . CYS A 1 98 ? -13.203 7.977 5.164 1.00 74.94 98 CYS A N 1
ATOM 815 C CA . CYS A 1 98 ? -12.197 6.918 5.073 1.00 74.94 98 CYS A CA 1
ATOM 816 C C . CYS A 1 98 ? -12.742 5.565 5.559 1.00 74.94 98 CYS A C 1
ATOM 818 O O . CYS A 1 98 ? -12.544 4.548 4.898 1.00 74.94 98 CYS A O 1
ATOM 820 N N . HIS A 1 99 ? -13.464 5.553 6.683 1.00 74.44 99 HIS A N 1
ATOM 821 C CA . HIS A 1 99 ? -14.079 4.348 7.238 1.00 74.44 99 HIS A CA 1
ATOM 822 C C . HIS A 1 99 ? -15.139 3.761 6.297 1.00 74.44 99 HIS A C 1
ATOM 824 O O . HIS A 1 99 ? -15.205 2.545 6.117 1.00 74.44 99 HIS A O 1
ATOM 830 N N . LYS A 1 100 ? -15.946 4.614 5.656 1.00 76.25 100 LYS A N 1
ATOM 831 C CA . LYS A 1 100 ? -16.980 4.200 4.700 1.00 76.25 100 LYS A CA 1
ATOM 832 C C . LYS A 1 100 ? -16.381 3.624 3.418 1.00 76.25 100 LYS A C 1
ATOM 834 O O . LYS A 1 100 ? -16.876 2.610 2.940 1.00 76.25 100 LYS A O 1
ATOM 839 N N . LEU A 1 101 ? -15.298 4.212 2.905 1.00 77.75 101 LEU A N 1
ATOM 840 C CA . LEU A 1 101 ? -14.581 3.692 1.737 1.00 77.75 101 LEU A CA 1
ATOM 841 C C . LEU A 1 101 ? -13.941 2.322 2.023 1.00 77.75 101 LEU A C 1
ATOM 843 O O . LEU A 1 101 ? -13.979 1.442 1.173 1.00 77.75 101 LEU A O 1
ATOM 847 N N . LEU A 1 102 ? -13.404 2.121 3.231 1.00 69.44 102 LEU A N 1
ATOM 848 C CA . LEU A 1 102 ? -12.838 0.834 3.646 1.00 69.44 102 LEU A CA 1
ATOM 849 C C . LEU A 1 102 ? -13.917 -0.230 3.891 1.00 69.44 102 LEU A C 1
ATOM 851 O O . LEU A 1 102 ? -13.759 -1.377 3.484 1.00 69.44 102 LEU A O 1
ATOM 855 N N . SER A 1 103 ? -15.023 0.159 4.531 1.00 65.69 103 SER A N 1
ATOM 856 C CA . SER A 1 103 ? -16.151 -0.741 4.809 1.00 65.69 103 SER A CA 1
ATOM 857 C C . SER A 1 103 ? -16.879 -1.164 3.534 1.00 65.69 103 SER A C 1
ATOM 859 O O . SER A 1 103 ? -17.485 -2.227 3.514 1.00 65.69 103 SER A O 1
ATOM 861 N N . TYR A 1 104 ? -16.790 -0.373 2.461 1.00 67.00 104 TYR A N 1
ATOM 862 C CA . TYR A 1 104 ? -17.339 -0.736 1.154 1.00 67.00 104 TYR A CA 1
ATOM 863 C C . TYR A 1 104 ? -16.680 -1.994 0.566 1.00 67.00 104 TYR A C 1
ATOM 865 O O . TYR A 1 104 ? -17.325 -2.762 -0.139 1.00 67.00 104 TYR A O 1
ATOM 873 N N . THR A 1 105 ? -15.409 -2.233 0.892 1.00 65.62 105 THR A N 1
ATOM 874 C CA . THR A 1 105 ? -14.652 -3.400 0.418 1.00 65.62 105 THR A CA 1
ATOM 875 C C . THR A 1 105 ? -14.922 -4.656 1.247 1.00 65.62 105 THR A C 1
ATOM 877 O O . THR A 1 105 ? -14.519 -5.743 0.846 1.00 65.62 105 THR A O 1
ATOM 880 N N . SER A 1 106 ? -15.587 -4.541 2.401 1.00 62.84 106 SER A N 1
ATOM 881 C CA . SER A 1 106 ? -15.895 -5.700 3.236 1.00 62.84 106 SER A CA 1
ATOM 882 C C . SER A 1 106 ? -17.261 -6.266 2.842 1.00 62.84 106 SER A C 1
ATOM 884 O O . SER A 1 106 ? -18.275 -5.682 3.231 1.00 62.84 106 SER A O 1
ATOM 886 N N . PRO A 1 107 ? -17.342 -7.398 2.115 1.00 60.66 107 PRO A N 1
ATOM 887 C CA . PRO A 1 107 ? -18.600 -8.117 1.999 1.00 60.66 107 PRO A CA 1
ATOM 888 C C . PRO A 1 107 ? -19.026 -8.522 3.412 1.00 60.66 107 PRO A C 1
ATOM 890 O O . PRO A 1 107 ? -18.288 -9.171 4.154 1.00 60.66 107 PRO A O 1
ATOM 893 N N . THR A 1 108 ? -20.189 -8.037 3.820 1.00 62.41 108 THR A N 1
ATOM 894 C CA . THR A 1 108 ? -20.789 -8.265 5.132 1.00 62.41 108 THR A CA 1
ATOM 895 C C . THR A 1 108 ? -20.868 -9.759 5.441 1.00 62.41 108 THR A C 1
ATOM 897 O O . THR A 1 108 ? -21.589 -10.492 4.771 1.00 62.41 108 THR A O 1
ATOM 900 N N . LEU A 1 109 ? -20.180 -10.193 6.502 1.00 59.09 109 LEU A N 1
ATOM 901 C CA . LEU A 1 109 ? -20.257 -11.544 7.082 1.00 59.09 109 LEU A CA 1
ATOM 902 C C . LEU A 1 109 ? -21.587 -11.803 7.831 1.00 59.09 109 LEU A C 1
ATOM 904 O O . LEU A 1 109 ? -21.736 -12.812 8.512 1.00 59.09 109 LEU A O 1
ATOM 908 N N . CYS A 1 110 ? -22.565 -10.905 7.685 1.00 57.66 110 CYS A N 1
ATOM 909 C CA . CYS A 1 110 ? -23.895 -10.955 8.298 1.00 57.66 110 CYS A CA 1
ATOM 910 C C . CYS A 1 110 ? -24.863 -11.918 7.585 1.00 57.66 110 CYS A C 1
ATOM 912 O O . CYS A 1 110 ? -26.077 -11.760 7.676 1.00 57.66 110 CYS A O 1
ATOM 914 N N . THR A 1 111 ? -24.368 -12.909 6.843 1.00 66.00 111 THR A N 1
ATOM 915 C CA . THR A 1 111 ? -25.227 -13.962 6.278 1.00 66.00 111 THR A CA 1
ATOM 916 C C . THR A 1 111 ? -25.812 -14.846 7.377 1.00 66.00 111 THR A C 1
ATOM 918 O O . THR A 1 111 ? -26.953 -15.290 7.270 1.00 66.00 111 THR A O 1
ATOM 921 N N . ASN A 1 112 ? -25.071 -15.030 8.471 1.00 63.44 112 ASN A N 1
ATOM 922 C CA . ASN A 1 112 ? -25.489 -15.902 9.562 1.00 63.44 112 ASN A CA 1
ATOM 923 C C . ASN A 1 112 ? -26.373 -15.218 10.603 1.00 63.44 112 ASN A C 1
ATOM 925 O O . ASN A 1 112 ? -27.053 -15.939 11.318 1.00 63.44 112 ASN A O 1
ATOM 929 N N . ASP A 1 113 ? -26.439 -13.883 10.656 1.00 72.19 113 ASP A N 1
ATOM 930 C CA . ASP A 1 113 ? -27.269 -13.158 11.636 1.00 72.19 113 ASP A CA 1
ATOM 931 C C . ASP A 1 113 ? -28.761 -13.496 11.484 1.00 72.19 113 ASP A C 1
ATOM 933 O O . ASP A 1 113 ? -29.489 -13.603 12.465 1.00 72.19 113 ASP A O 1
ATOM 937 N N . SER A 1 114 ? -29.196 -13.749 10.246 1.00 66.69 114 SER A N 1
ATOM 938 C CA . SER A 1 114 ? -30.560 -14.192 9.924 1.00 66.69 114 SER A CA 1
ATOM 939 C C . SER A 1 114 ? -30.845 -15.664 10.259 1.00 66.69 114 SER A C 1
ATOM 941 O O . SER A 1 114 ? -32.001 -16.081 10.257 1.00 66.69 114 SER A O 1
ATOM 943 N N . LEU A 1 115 ? -29.798 -16.445 10.546 1.00 71.50 115 LEU A N 1
ATOM 944 C CA . LEU A 1 115 ? -29.871 -17.868 10.875 1.00 71.50 115 LEU A CA 1
ATOM 945 C C . LEU A 1 115 ? -29.752 -18.134 12.379 1.00 71.50 115 LEU A C 1
ATOM 947 O O . LEU A 1 115 ? -29.952 -19.278 12.789 1.00 71.50 115 LEU A O 1
ATOM 951 N N . LEU A 1 116 ? -29.432 -17.130 13.211 1.00 83.94 116 LEU A N 1
ATOM 952 C CA . LEU A 1 116 ? -29.426 -17.342 14.657 1.00 83.94 116 LEU A CA 1
ATOM 953 C C . LEU A 1 116 ? -30.871 -17.559 15.129 1.00 83.94 116 LEU A C 1
ATOM 955 O O . LEU A 1 116 ? -31.703 -16.659 14.989 1.00 83.94 116 LEU A O 1
ATOM 959 N N . PRO A 1 117 ? -31.195 -18.736 15.694 1.00 80.44 117 PRO A N 1
ATOM 960 C CA . PRO A 1 117 ? -32.505 -18.955 16.277 1.00 80.44 117 PRO A CA 1
ATOM 961 C C . PRO A 1 117 ? -32.704 -17.968 17.428 1.00 80.44 117 PRO A C 1
ATOM 963 O O . PRO A 1 117 ? -31.777 -17.704 18.199 1.00 80.44 117 PRO A O 1
ATOM 966 N N . ASN A 1 118 ? -33.921 -17.435 17.555 1.00 78.38 118 ASN A N 1
ATOM 967 C CA . ASN A 1 118 ? -34.279 -16.594 18.692 1.00 78.38 118 ASN A CA 1
ATOM 968 C C . ASN A 1 118 ? -33.942 -17.340 19.983 1.00 78.38 118 ASN A C 1
ATOM 970 O O . ASN A 1 118 ? -34.436 -18.448 20.207 1.00 78.38 118 ASN A O 1
ATOM 974 N N . LEU A 1 119 ? -33.084 -16.737 20.807 1.00 84.56 119 LEU A N 1
ATOM 975 C CA . LEU A 1 119 ? -32.655 -17.353 22.049 1.00 84.56 119 LEU A CA 1
ATOM 976 C C . LEU A 1 119 ? -33.895 -17.527 22.940 1.00 84.56 119 LEU A C 1
ATOM 978 O O . LEU A 1 119 ? -34.547 -16.527 23.261 1.00 84.56 119 LEU A O 1
ATOM 982 N N . PRO A 1 120 ? -34.268 -18.764 23.310 1.00 84.06 120 PRO A N 1
ATOM 983 C CA . PRO A 1 120 ? -35.442 -18.982 24.131 1.00 84.06 120 PRO A CA 1
ATOM 984 C C . PRO A 1 120 ? -35.186 -18.355 25.498 1.00 84.06 120 PRO A C 1
ATOM 986 O O . PRO A 1 120 ? -34.282 -18.761 26.230 1.00 84.06 120 PRO A O 1
ATOM 989 N N . VAL A 1 121 ? -35.970 -17.334 25.826 1.00 86.06 121 VAL A N 1
ATOM 990 C CA . VAL A 1 121 ? -35.881 -16.687 27.131 1.00 86.06 121 VAL A CA 1
ATOM 991 C C . VAL A 1 121 ? -36.448 -17.664 28.167 1.00 86.06 121 VAL A C 1
ATOM 993 O O . VAL A 1 121 ? -37.566 -18.160 27.980 1.00 86.06 121 VAL A O 1
ATOM 996 N N . PRO A 1 122 ? -35.701 -17.988 29.237 1.00 83.69 122 PRO A N 1
ATOM 997 C CA . PRO A 1 122 ? -36.198 -18.868 30.283 1.00 83.69 122 PRO A CA 1
ATOM 998 C C . PRO A 1 122 ? -37.431 -18.254 30.952 1.00 83.69 122 PRO A C 1
ATOM 1000 O O . PRO A 1 122 ? -37.588 -17.035 31.037 1.00 83.69 122 PRO A O 1
ATOM 1003 N N . LYS A 1 123 ? -38.328 -19.109 31.448 1.00 88.94 123 LYS A N 1
ATOM 1004 C CA . LYS A 1 123 ? -39.500 -18.652 32.201 1.00 88.94 123 LYS A CA 1
ATOM 1005 C C . LYS A 1 123 ? -39.037 -17.933 33.469 1.00 88.94 123 LYS A C 1
ATOM 1007 O O . LYS A 1 123 ? -38.075 -18.351 34.113 1.00 88.94 123 LYS A O 1
ATOM 1012 N N . LEU A 1 124 ? -39.766 -16.891 33.862 1.00 89.69 124 LEU A N 1
ATOM 1013 C CA . LEU A 1 124 ? -39.431 -16.075 35.032 1.00 89.69 124 LEU A CA 1
ATOM 1014 C C . LEU A 1 124 ? -39.263 -16.917 36.310 1.00 89.69 124 LEU A C 1
ATOM 1016 O O . LEU A 1 124 ? -38.314 -16.709 37.058 1.00 89.69 124 LEU A O 1
ATOM 1020 N N . SER A 1 125 ? -40.129 -17.914 36.517 1.00 87.00 125 SER A N 1
ATOM 1021 C CA . SER A 1 125 ? -40.057 -18.830 37.664 1.00 87.00 125 SER A CA 1
ATOM 1022 C C . SER A 1 125 ? -38.744 -19.617 37.721 1.00 87.00 125 SER A C 1
ATOM 1024 O O . SER A 1 125 ? -38.190 -19.802 38.798 1.00 87.00 125 SER A O 1
ATOM 1026 N N . ASP A 1 126 ? -38.230 -20.037 36.563 1.00 87.81 126 ASP A N 1
ATOM 1027 C CA . ASP A 1 126 ? -36.982 -20.799 36.442 1.00 87.81 126 ASP A CA 1
ATOM 1028 C C . ASP A 1 126 ? -35.759 -19.902 36.685 1.00 87.81 126 ASP A C 1
ATOM 1030 O O . ASP A 1 126 ? -34.788 -20.295 37.326 1.00 87.81 126 ASP A O 1
ATOM 1034 N N . THR A 1 127 ? -35.838 -18.638 36.255 1.00 89.56 127 THR A N 1
ATOM 1035 C CA . THR A 1 127 ? -34.788 -17.642 36.524 1.00 89.56 127 THR A CA 1
ATOM 1036 C C . THR A 1 127 ? -34.727 -17.279 38.007 1.00 89.56 127 THR A C 1
ATOM 1038 O O . THR A 1 127 ? -33.635 -17.192 38.561 1.00 89.56 127 THR A O 1
ATOM 1041 N N . ILE A 1 128 ? -35.880 -17.113 38.666 1.00 90.62 128 ILE A N 1
ATOM 1042 C CA . ILE A 1 128 ? -35.946 -16.835 40.109 1.00 90.62 128 ILE A CA 1
ATOM 1043 C C . ILE A 1 128 ? -35.415 -18.028 40.908 1.00 90.62 128 ILE A C 1
ATOM 1045 O O . ILE A 1 128 ? -34.608 -17.829 41.811 1.00 90.62 128 ILE A O 1
ATOM 1049 N N . ALA A 1 129 ? -35.808 -19.257 40.559 1.00 89.06 129 ALA A N 1
ATOM 1050 C CA . ALA A 1 129 ? -35.322 -20.462 41.229 1.00 89.06 129 ALA A CA 1
ATOM 1051 C C . ALA A 1 129 ? -33.794 -20.603 41.115 1.00 89.06 129 ALA A C 1
ATOM 1053 O O . ALA A 1 129 ? -33.113 -20.709 42.131 1.00 89.06 129 ALA A O 1
ATOM 1054 N N . ARG A 1 130 ? -33.243 -20.489 39.898 1.00 88.12 130 ARG A N 1
ATOM 1055 C CA . ARG A 1 130 ? -31.789 -20.538 39.651 1.00 88.12 130 ARG A CA 1
ATOM 1056 C C . ARG A 1 130 ? -31.023 -19.402 40.328 1.00 88.12 130 ARG A C 1
ATOM 1058 O O . ARG A 1 130 ? -29.888 -19.596 40.766 1.00 88.12 130 ARG A O 1
ATOM 1065 N N . TYR A 1 131 ? -31.623 -18.213 40.412 1.00 90.06 131 TYR A N 1
ATOM 1066 C CA . TYR A 1 131 ? -31.042 -17.082 41.133 1.00 90.06 131 TYR A CA 1
ATOM 1067 C C . TYR A 1 131 ? -30.963 -17.365 42.636 1.00 90.06 131 TYR A 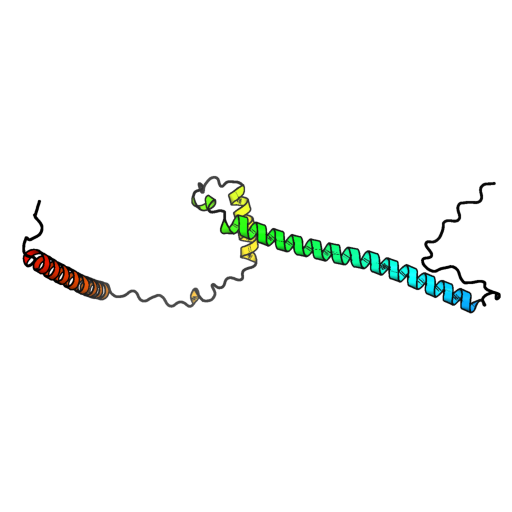C 1
ATOM 1069 O O . TYR A 1 131 ? -29.897 -17.200 43.226 1.00 90.06 131 TYR A O 1
ATOM 1077 N N . LEU A 1 132 ? -32.058 -17.830 43.243 1.00 89.81 132 LEU A N 1
ATOM 1078 C CA . LEU A 1 132 ? -32.100 -18.164 44.667 1.00 89.81 132 LEU A CA 1
ATOM 1079 C C . LEU A 1 132 ? -31.123 -19.294 45.010 1.00 89.81 132 LEU A C 1
ATOM 1081 O O . LEU A 1 132 ? -30.377 -19.155 45.972 1.00 89.81 132 LEU A O 1
ATOM 1085 N N . GLU A 1 133 ? -31.040 -20.333 44.177 1.00 86.88 133 GLU A N 1
ATOM 1086 C CA . GLU A 1 133 ? -30.075 -21.431 44.324 1.00 86.88 133 GLU A CA 1
ATOM 1087 C C . GLU A 1 133 ? -28.616 -20.932 44.266 1.00 86.88 133 GLU A C 1
ATOM 1089 O O . GLU A 1 133 ? -27.772 -21.315 45.079 1.00 86.88 133 GLU A O 1
ATOM 1094 N N . SER A 1 134 ? -28.319 -20.000 43.354 1.00 87.00 134 SER A N 1
ATOM 1095 C CA . SER A 1 134 ? -26.983 -19.398 43.237 1.00 87.00 134 SER A CA 1
ATOM 1096 C C . SER A 1 134 ? -26.623 -18.535 44.451 1.00 87.00 134 SER A C 1
ATOM 1098 O O . SER A 1 134 ? -25.483 -18.555 44.921 1.00 87.00 134 SER A O 1
ATOM 1100 N N . VAL A 1 135 ? -27.588 -17.774 44.975 1.00 89.81 135 VAL A N 1
ATOM 1101 C CA . VAL A 1 135 ? -27.397 -16.904 46.144 1.00 89.81 135 VAL A CA 1
ATOM 1102 C C . VAL A 1 135 ? -27.296 -17.720 47.434 1.00 89.81 135 VAL A C 1
ATOM 1104 O O . VAL A 1 135 ? -26.472 -17.398 48.289 1.00 89.81 135 VAL A O 1
ATOM 1107 N N . GLU A 1 136 ? -28.057 -18.804 47.570 1.00 86.56 136 GLU A N 1
ATOM 1108 C CA . GLU A 1 136 ? -28.017 -19.701 48.730 1.00 86.56 136 GLU A CA 1
ATOM 1109 C C . GLU A 1 136 ? -26.649 -20.385 48.876 1.00 86.56 136 GLU A C 1
ATOM 1111 O O . GLU A 1 136 ? -26.085 -20.445 49.976 1.00 86.56 136 GLU A O 1
ATOM 1116 N N . GLY A 1 137 ? -26.042 -20.800 47.760 1.00 82.25 137 GLY A N 1
ATOM 1117 C CA . GLY A 1 137 ? -24.682 -21.341 47.742 1.00 82.25 137 GLY A CA 1
ATOM 1118 C C . GLY A 1 137 ? -23.607 -20.340 48.188 1.00 82.25 137 GLY A C 1
ATOM 1119 O O . GLY A 1 137 ? -22.568 -20.740 48.712 1.00 82.25 137 GLY A O 1
ATOM 1120 N N . ILE A 1 138 ? -23.840 -19.037 48.011 1.00 82.31 138 ILE A N 1
ATOM 1121 C CA . ILE A 1 138 ? -22.926 -17.980 48.470 1.00 82.31 138 ILE A CA 1
ATOM 1122 C C . ILE A 1 138 ? -23.199 -17.642 49.934 1.00 82.31 138 ILE A C 1
ATOM 1124 O O . ILE A 1 138 ? -22.263 -17.548 50.724 1.00 82.31 138 ILE A O 1
ATOM 1128 N N . LEU A 1 139 ? -24.467 -17.503 50.320 1.00 81.75 139 LEU A N 1
ATOM 1129 C CA . LEU A 1 139 ? -24.850 -17.137 51.681 1.00 81.75 139 LEU A CA 1
ATOM 1130 C C . LEU A 1 139 ? -24.430 -18.204 52.699 1.00 81.75 139 LEU A C 1
ATOM 1132 O O . LEU A 1 139 ? -23.984 -17.866 53.793 1.00 81.75 139 LEU A O 1
ATOM 1136 N N . SER A 1 140 ? -24.515 -19.482 52.329 1.00 76.56 140 SER A N 1
ATOM 1137 C CA . SER A 1 140 ? -24.007 -20.595 53.138 1.00 76.56 140 SER A CA 1
ATOM 1138 C C . SER A 1 140 ? -22.484 -20.547 53.285 1.00 76.56 140 SER A C 1
ATOM 1140 O O . SER A 1 140 ? -21.985 -20.647 54.402 1.00 76.56 140 SER A O 1
ATOM 1142 N N . LYS A 1 141 ? -21.733 -20.305 52.203 1.00 74.44 141 LYS A N 1
ATOM 1143 C CA . LYS A 1 141 ? -20.266 -20.159 52.257 1.00 74.44 141 LYS A CA 1
ATOM 1144 C C . LYS A 1 141 ? -19.821 -18.967 53.102 1.00 74.44 141 LYS A C 1
ATOM 1146 O O . LYS A 1 141 ? -18.914 -19.122 53.911 1.00 74.44 141 LYS A O 1
ATOM 1151 N N . VAL A 1 142 ? -20.463 -17.808 52.939 1.00 81.88 142 VAL A N 1
ATOM 1152 C CA . VAL A 1 142 ? -20.160 -16.592 53.714 1.00 81.88 142 VAL A CA 1
ATOM 1153 C C . VAL A 1 142 ? -20.471 -16.816 55.190 1.00 81.88 142 VAL A C 1
ATOM 1155 O O . VAL A 1 142 ? -19.602 -16.628 56.030 1.00 81.88 142 VAL A O 1
ATOM 1158 N N . ARG A 1 143 ? -21.663 -17.333 55.511 1.00 77.31 143 ARG A N 1
ATOM 1159 C CA . ARG A 1 143 ? -22.064 -17.621 56.895 1.00 77.31 143 ARG A CA 1
ATOM 1160 C C . ARG A 1 143 ? -21.149 -18.642 57.575 1.00 77.31 143 ARG A C 1
ATOM 1162 O O . ARG A 1 143 ? -20.853 -18.498 58.758 1.00 77.31 143 ARG A O 1
ATOM 1169 N N . LEU A 1 144 ? -20.711 -19.672 56.849 1.00 75.00 144 LEU A N 1
ATOM 1170 C CA . LEU A 1 144 ? -19.775 -20.665 57.377 1.00 75.00 144 LEU A CA 1
ATOM 1171 C C . LEU A 1 144 ? -18.381 -20.064 57.589 1.00 75.00 144 LEU A C 1
ATOM 1173 O O . LEU A 1 144 ? -17.782 -20.303 58.633 1.00 75.00 144 LEU A O 1
ATOM 1177 N N . HIS A 1 145 ? -17.891 -19.250 56.651 1.00 75.44 145 HIS A N 1
ATOM 1178 C CA . HIS A 1 145 ? -16.602 -18.571 56.779 1.00 75.44 145 HIS A CA 1
ATOM 1179 C C . HIS A 1 145 ? -16.585 -17.573 57.945 1.00 75.44 145 HIS A C 1
ATOM 1181 O O . HIS A 1 145 ? -15.644 -17.592 58.733 1.00 75.44 145 HIS A O 1
ATOM 1187 N N . ASP A 1 146 ? -17.649 -16.784 58.116 1.00 78.44 146 ASP A N 1
ATOM 1188 C CA . ASP A 1 146 ? -17.796 -15.845 59.234 1.00 78.44 146 ASP A CA 1
ATOM 1189 C C . ASP A 1 146 ? -17.848 -16.576 60.577 1.00 78.44 146 ASP A C 1
ATOM 1191 O O . ASP A 1 146 ? -17.219 -16.158 61.551 1.00 78.44 146 ASP A O 1
ATOM 1195 N N . SER A 1 147 ? -18.560 -17.706 60.641 1.00 75.38 147 SER A N 1
ATOM 1196 C CA . SER A 1 147 ? -18.604 -18.521 61.852 1.00 75.38 147 SER A CA 1
ATOM 1197 C C . SER A 1 147 ? -17.225 -19.111 62.161 1.00 75.38 147 SER A C 1
ATOM 1199 O O . SER A 1 147 ? -16.750 -18.979 63.282 1.00 75.38 147 SER A O 1
ATOM 1201 N N . SER A 1 148 ? -16.513 -19.667 61.177 1.00 76.31 148 SER A N 1
ATOM 1202 C CA . SER A 1 148 ? -15.145 -20.156 61.384 1.00 76.31 148 SER A CA 1
ATOM 1203 C C . SER A 1 148 ? -14.168 -19.047 61.790 1.00 76.31 148 SER A C 1
ATOM 1205 O O . SER A 1 148 ? -13.394 -19.258 62.717 1.00 76.31 148 SER A O 1
ATOM 1207 N N . TYR A 1 149 ? -14.227 -17.866 61.166 1.00 72.38 149 TYR A N 1
ATOM 1208 C CA . TYR A 1 149 ? -13.356 -16.727 61.479 1.00 72.38 149 TYR A CA 1
ATOM 1209 C C . TYR A 1 149 ? -13.594 -16.198 62.899 1.00 72.38 149 TYR A C 1
ATOM 1211 O O . TYR A 1 149 ? -12.647 -16.000 63.663 1.00 72.38 149 TYR A O 1
ATOM 1219 N N . THR A 1 150 ? -14.862 -16.034 63.286 1.00 75.19 150 THR A N 1
ATOM 1220 C CA . THR A 1 150 ? -15.238 -15.617 64.646 1.00 75.19 150 THR A CA 1
ATOM 1221 C C . THR A 1 150 ? -14.823 -16.652 65.687 1.00 75.19 150 THR A C 1
ATOM 1223 O O . THR A 1 150 ? -14.239 -16.272 66.698 1.00 75.19 150 THR A O 1
ATOM 1226 N N . PHE A 1 151 ? -15.003 -17.951 65.426 1.00 75.50 151 PHE A N 1
ATOM 1227 C CA . PHE A 1 151 ? -14.498 -19.000 66.316 1.00 75.50 151 PHE A CA 1
ATOM 1228 C C . PHE A 1 151 ? -12.969 -18.988 66.421 1.00 75.50 151 PHE A C 1
ATOM 1230 O O . PHE A 1 151 ? -12.450 -19.089 67.527 1.00 75.50 151 PHE A O 1
ATOM 1237 N N . THR A 1 152 ? -12.231 -18.793 65.323 1.00 70.88 152 THR A N 1
ATOM 1238 C CA . THR A 1 152 ? -10.763 -18.703 65.391 1.00 70.88 152 THR A CA 1
ATOM 1239 C C . THR A 1 152 ? -10.279 -17.480 66.166 1.00 70.88 152 THR A C 1
ATOM 1241 O O . THR A 1 152 ? -9.320 -17.599 66.918 1.00 70.88 152 THR A O 1
ATOM 1244 N N . HIS A 1 153 ? -10.956 -16.333 66.053 1.00 69.56 153 HIS A N 1
ATOM 1245 C CA . HIS A 1 153 ? -10.579 -15.113 66.774 1.00 69.56 153 HIS A CA 1
ATOM 1246 C C . HIS A 1 153 ? -10.964 -15.139 68.258 1.00 69.56 153 HIS A C 1
ATOM 1248 O O . HIS A 1 153 ? -10.259 -14.556 69.074 1.00 69.56 153 HIS A O 1
ATOM 1254 N N . ILE A 1 154 ? -12.065 -15.809 68.617 1.00 68.38 154 ILE A N 1
ATOM 1255 C CA . ILE A 1 154 ? -12.496 -15.975 70.015 1.00 68.38 154 ILE A CA 1
ATOM 1256 C C . ILE A 1 154 ? -11.630 -17.018 70.736 1.00 68.38 154 ILE A C 1
ATOM 1258 O O . ILE A 1 154 ? -11.371 -16.882 71.929 1.00 68.38 154 ILE A O 1
ATOM 1262 N N . GLN A 1 155 ? -11.162 -18.048 70.023 1.00 62.94 155 GLN A N 1
ATOM 1263 C CA . GLN A 1 155 ? -10.320 -19.101 70.596 1.00 62.94 155 GLN A CA 1
ATOM 1264 C C . GLN A 1 155 ? -8.825 -18.738 70.635 1.00 62.94 155 GLN A C 1
ATOM 1266 O O . GLN A 1 155 ? -8.044 -19.478 71.235 1.00 62.94 155 GLN A O 1
ATOM 1271 N N . GLN A 1 156 ? -8.402 -17.635 70.003 1.00 62.69 156 GLN A N 1
ATOM 1272 C CA . GLN A 1 156 ? -7.040 -17.134 70.163 1.00 62.69 156 GLN A CA 1
ATOM 1273 C C . GLN A 1 156 ? -6.866 -16.612 71.597 1.00 62.69 156 GLN A C 1
ATOM 1275 O O . GLN A 1 156 ? -7.581 -15.691 71.999 1.00 62.69 156 GLN A O 1
ATOM 1280 N N . PRO A 1 157 ? -5.947 -17.186 72.398 1.00 61.66 157 PRO A N 1
ATOM 1281 C CA . PRO A 1 157 ? -5.640 -16.624 73.700 1.00 61.66 157 PRO A CA 1
ATOM 1282 C C . PRO A 1 157 ? -5.131 -15.197 73.494 1.00 61.66 157 PRO A C 1
ATOM 1284 O O . PRO A 1 157 ? -4.302 -14.943 72.624 1.00 61.66 157 PRO A O 1
ATOM 1287 N N . ILE A 1 158 ? -5.657 -14.268 74.287 1.00 63.12 158 ILE A N 1
ATOM 1288 C CA . ILE A 1 158 ? -5.227 -12.871 74.350 1.00 63.12 158 ILE A CA 1
ATOM 1289 C C . ILE A 1 158 ? -3.781 -12.870 74.880 1.00 63.12 158 ILE A C 1
ATOM 1291 O O . ILE A 1 158 ? -3.561 -12.755 76.082 1.00 63.12 158 ILE A O 1
ATOM 1295 N N . SER A 1 159 ? -2.796 -13.110 74.013 1.00 59.59 159 SER A N 1
ATOM 1296 C CA . SER A 1 159 ? -1.371 -13.184 74.370 1.00 59.59 159 SER A CA 1
ATOM 1297 C C . SER A 1 159 ? -0.524 -12.065 73.771 1.00 59.59 159 SER A C 1
ATOM 1299 O O . SER A 1 159 ? 0.675 -12.037 74.021 1.00 59.59 159 SER A O 1
ATOM 1301 N N . ASP A 1 160 ? -1.126 -11.114 73.050 1.00 57.22 160 ASP A N 1
ATOM 1302 C CA . ASP A 1 160 ? -0.381 -10.079 72.319 1.00 57.22 160 ASP A CA 1
ATOM 1303 C C . ASP A 1 160 ? -0.681 -8.660 72.839 1.00 57.22 160 ASP A C 1
ATOM 1305 O O . ASP A 1 160 ? -0.855 -7.706 72.084 1.00 57.22 160 ASP A O 1
ATOM 1309 N N . THR A 1 161 ? -0.717 -8.503 74.164 1.00 55.28 161 THR A N 1
ATOM 1310 C CA . THR A 1 161 ? -0.526 -7.200 74.821 1.00 55.28 161 THR A CA 1
ATOM 1311 C C . THR A 1 161 ? 0.627 -7.306 75.814 1.00 55.28 161 THR A C 1
ATOM 1313 O O . THR A 1 161 ? 0.412 -7.400 77.021 1.00 55.28 161 THR A O 1
ATOM 1316 N N . HIS A 1 162 ? 1.855 -7.314 75.298 1.00 41.78 162 HIS A N 1
ATOM 1317 C CA . HIS A 1 162 ? 3.066 -7.108 76.086 1.00 41.78 162 HIS A CA 1
ATOM 1318 C C . HIS A 1 162 ? 3.810 -5.867 75.574 1.00 41.78 162 HIS A C 1
ATOM 1320 O O . HIS A 1 162 ? 4.120 -5.763 74.387 1.00 41.78 162 HIS A O 1
ATOM 1326 N N . TYR A 1 163 ? 4.005 -4.930 76.509 1.00 40.88 163 TYR A N 1
ATOM 1327 C CA . TYR A 1 163 ? 5.010 -3.863 76.504 1.00 40.88 163 TYR A CA 1
ATOM 1328 C C . TYR A 1 163 ? 6.429 -4.424 76.374 1.00 40.88 163 TYR A C 1
ATOM 1330 O O . TYR A 1 163 ? 6.649 -5.555 76.869 1.00 40.88 163 TYR A O 1
#

InterPro domains:
  IPR000542 Acyltransferase ChoActase/COT/CPT [PS00439] (116-131)
  IPR042572 Carnitine o-acyltransferase, N-terminal [G3DSA:1.10.275.20] (98-160)

Secondary structure (DSSP, 8-state):
------------SPPPP-SSSPPPHHHHHHHHHHHHHHHHHHHHHHHHHHHHHHHHHHHHHHHHHHHHHIIIIITT--GGGGS-TTS--HHHHHHHHHHHHHHHTS---TTTGGGSPPP-PPPHHHHHHHHHHHHHHHHHHHHHHHHHHHHHHHHS-S-----

Foldseek 3Di:
DDDPPPPPDPQPDDPDDPVPDDDDPVVVVVVVVVSVCVVVVVVCVVVVVVVVVVVVVVVVVVVVVLVVCCCCLVVPPPVVVVDDPVDDDPSVVVSVVNVVVVVVPDDDPCPCVVVDPDDDDDDPVVVVVVVVVVVVVVVVVVVVVVVVVVVVVVPPPPPPPDD

Radius of gyration: 43.33 Å; chains: 1; bounding box: 86×49×123 Å

Organism: Anisakis simplex (NCBI:txid6269)

Sequence (163 aa):
MNMTKLKESPRKLPPFSLEGKYPTNFERALYQLKNAVYNRSNAMVLDGMQKIFISLIAAYTLVYVIRFILKRTYFSYKGFLFEDKRNPSFKTKLWAICHKLLSYTSPTLCTNDSLLPNLPVPKLSDTIARYLESVEGILSKVRLHDSSYTFTHIQQPISDTHY

pLDDT: mean 76.94, std 12.86, range [40.88, 97.5]